Protein AF-E2BHR8-F1 (afdb_monomer_lite)

Radius of gyration: 19.21 Å; chains: 1; bounding box: 52×48×45 Å

Secondary structure (DSSP, 8-state):
---------PPPS-----------------HHHHHHHHHH-PEEEEE--TT-SS-SEEEEEPPPS-THHHHHHHHH-TTSPPPPEEEEEEEEEE-TTS-EEEEEEEEEEE---------PPP-

Sequence (123 aa):
HQTDASKAESPGDGGGVRFASGKSCLFVKQPRDLVRDLRSTSMRAGVFRAGDTYPTAETELSLPGCLCDQLAVIANEPANLPRPFTVKGGFHLLDPGDDPSGTLHMELTITCLGSFSPTHYEL

Foldseek 3Di:
DDDDPPPPDDDDDDPDDDPPDDDDDDDDDDLVVVQVCLQVDWDKDADDDVPDPDGQWIFTHRQDDGCVVQVVCCVPPVVDWGDKDKDWDWTFIAGPVRHTDGTDTDMDTDGDPHDDDDDDDDD

pLDDT: mean 77.81, std 15.94, range [33.75, 97.0]

Organism: Harpegnathos saltator (NCBI:txid610380)

Structure (mmCIF, N/CA/C/O backbone):
data_AF-E2BHR8-F1
#
_entry.id   AF-E2BHR8-F1
#
loop_
_atom_site.group_PDB
_atom_site.id
_atom_site.type_symbol
_atom_site.label_atom_id
_atom_site.label_alt_id
_atom_site.label_comp_id
_atom_site.label_asym_id
_atom_site.label_entity_id
_atom_site.label_seq_id
_atom_site.pdbx_PDB_ins_code
_atom_site.Cartn_x
_atom_site.Cartn_y
_atom_site.Cartn_z
_atom_site.occupancy
_atom_site.B_iso_or_equiv
_atom_site.auth_seq_id
_atom_site.auth_comp_id
_atom_site.auth_asym_id
_atom_site.auth_atom_id
_atom_site.pdbx_PDB_model_num
ATOM 1 N N . HIS A 1 1 ? -29.291 21.563 -0.439 1.00 42.94 1 HIS A N 1
ATOM 2 C CA . HIS A 1 1 ? -29.048 20.510 -1.443 1.00 42.94 1 HIS A CA 1
ATOM 3 C C . HIS A 1 1 ? -28.193 21.072 -2.565 1.00 42.94 1 HIS A C 1
ATOM 5 O O . HIS A 1 1 ? -28.727 21.747 -3.432 1.00 42.94 1 HIS A O 1
ATOM 11 N N . GLN A 1 2 ? -26.887 20.825 -2.529 1.00 34.25 2 GLN A N 1
ATOM 12 C CA . GLN A 1 2 ? -26.052 20.758 -3.727 1.00 34.25 2 GLN A CA 1
ATOM 13 C C . GLN A 1 2 ? -24.764 20.031 -3.345 1.00 34.25 2 GLN A C 1
ATOM 15 O O . GLN A 1 2 ? -24.011 20.469 -2.482 1.00 34.25 2 GLN A O 1
ATOM 20 N N . THR A 1 3 ? -24.636 18.837 -3.906 1.00 40.88 3 THR A N 1
ATOM 21 C CA . THR A 1 3 ? -23.512 17.917 -3.792 1.00 40.88 3 THR A CA 1
ATOM 22 C C . THR A 1 3 ? -22.529 18.325 -4.879 1.00 40.88 3 THR A C 1
ATOM 24 O O . THR A 1 3 ? -22.841 18.162 -6.056 1.00 40.88 3 THR A O 1
ATOM 27 N N . ASP A 1 4 ? -21.385 18.895 -4.507 1.00 33.75 4 ASP A N 1
ATOM 28 C CA . ASP A 1 4 ? -20.319 19.177 -5.467 1.00 33.75 4 ASP A CA 1
ATOM 29 C C . ASP A 1 4 ? -19.430 17.934 -5.567 1.00 33.75 4 ASP A C 1
ATOM 31 O O . ASP A 1 4 ? -18.771 17.520 -4.607 1.00 33.75 4 ASP A O 1
ATOM 35 N N . ALA A 1 5 ? -19.539 17.262 -6.709 1.00 44.12 5 ALA A N 1
ATOM 36 C CA . ALA A 1 5 ? -18.778 16.076 -7.036 1.00 44.12 5 ALA A CA 1
ATOM 37 C C . ALA A 1 5 ? -17.301 16.460 -7.126 1.00 44.12 5 ALA A C 1
ATOM 39 O O . ALA A 1 5 ? -16.898 17.238 -7.987 1.00 44.12 5 ALA A O 1
ATOM 40 N N . SER A 1 6 ? -16.492 15.891 -6.236 1.00 42.00 6 SER A N 1
ATOM 41 C CA . SER A 1 6 ? -15.044 16.057 -6.226 1.00 42.00 6 SER A CA 1
ATOM 42 C C . SER A 1 6 ? -14.476 15.643 -7.584 1.00 42.00 6 SER A C 1
ATOM 44 O O . SER A 1 6 ? -14.369 14.460 -7.909 1.00 42.00 6 SER A O 1
ATOM 46 N N . LYS A 1 7 ? -14.148 16.646 -8.397 1.00 35.16 7 LYS A N 1
ATOM 47 C CA . LYS A 1 7 ? -13.451 16.523 -9.671 1.00 35.16 7 LYS A CA 1
ATOM 48 C C . LYS A 1 7 ? -12.120 15.816 -9.418 1.00 35.16 7 LYS A C 1
ATOM 50 O O . LYS A 1 7 ? -11.218 16.383 -8.811 1.00 35.16 7 LYS A O 1
ATOM 55 N N . ALA A 1 8 ? -12.015 14.565 -9.857 1.00 45.91 8 ALA A N 1
ATOM 56 C CA . ALA A 1 8 ? -10.749 13.853 -9.889 1.00 45.91 8 ALA A CA 1
ATOM 57 C C . ALA A 1 8 ? -9.857 14.528 -10.938 1.00 45.91 8 ALA A C 1
ATOM 59 O O . ALA A 1 8 ? -10.005 14.297 -12.138 1.00 45.91 8 ALA A O 1
ATOM 60 N N . GLU A 1 9 ? -8.970 15.411 -10.491 1.00 42.22 9 GLU A N 1
ATOM 61 C CA . GLU A 1 9 ? -7.916 15.960 -11.333 1.00 42.22 9 GLU A CA 1
ATOM 62 C C . GLU A 1 9 ? -6.975 14.819 -11.736 1.00 42.22 9 GLU A C 1
ATOM 64 O O . GLU A 1 9 ? -6.291 14.209 -10.914 1.00 42.22 9 GLU A O 1
ATOM 69 N N . SER A 1 10 ? -6.994 14.479 -13.022 1.00 48.34 10 SER A N 1
ATOM 70 C CA . SER A 1 10 ? -6.020 13.592 -13.647 1.00 48.34 10 SER A CA 1
ATOM 71 C C . SER A 1 10 ? -4.657 14.292 -13.664 1.00 48.34 10 SER A C 1
ATOM 73 O O . SER A 1 10 ? -4.569 15.372 -14.257 1.00 48.34 10 SER A O 1
ATOM 75 N N . PRO A 1 11 ? -3.596 13.717 -13.063 1.00 48.94 11 PRO A N 1
ATOM 76 C CA . PRO A 1 11 ? -2.261 14.263 -13.226 1.00 48.94 11 PRO A CA 1
ATOM 77 C C . PRO A 1 11 ? -1.858 14.118 -14.694 1.00 48.94 11 PRO A C 1
ATOM 79 O O . PRO A 1 11 ? -2.125 13.089 -15.318 1.00 48.94 11 PRO A O 1
ATOM 82 N N . GLY A 1 12 ? -1.295 15.198 -15.226 1.00 45.38 12 GLY A N 1
ATOM 83 C CA . GLY A 1 12 ? -0.993 15.386 -16.634 1.00 45.38 12 GLY A CA 1
ATOM 84 C C . GLY A 1 12 ? -0.012 14.381 -17.233 1.00 45.38 12 GLY A C 1
ATOM 85 O O . GLY A 1 12 ? 0.642 13.601 -16.546 1.00 45.38 12 GLY A O 1
ATOM 86 N N . ASP A 1 13 ? 0.041 14.472 -18.555 1.00 51.28 13 ASP A N 1
ATOM 87 C CA . ASP A 1 13 ? 0.887 13.783 -19.523 1.00 51.28 13 ASP A CA 1
ATOM 88 C C . ASP A 1 13 ? 2.374 13.719 -19.113 1.00 51.28 13 ASP A C 1
ATOM 90 O O . ASP A 1 13 ? 3.199 14.551 -19.481 1.00 51.28 13 ASP A O 1
ATOM 94 N N . GLY A 1 14 ? 2.713 12.729 -18.294 1.00 53.25 14 GLY A N 1
ATOM 95 C CA . GLY A 1 14 ? 4.069 12.277 -18.020 1.00 53.25 14 GLY A CA 1
ATOM 96 C C . GLY A 1 14 ? 4.028 10.759 -18.061 1.00 53.25 14 GLY A C 1
ATOM 97 O O . GLY A 1 14 ? 3.177 10.176 -17.394 1.00 53.25 14 GLY A O 1
ATOM 98 N N . GLY A 1 15 ? 4.879 10.131 -18.879 1.00 64.69 15 GLY A N 1
ATOM 99 C CA . GLY A 1 15 ? 4.824 8.720 -19.306 1.00 64.69 15 GLY A CA 1
ATOM 100 C C . GLY A 1 15 ? 4.975 7.636 -18.225 1.00 64.69 15 GLY A C 1
ATOM 101 O O . GLY A 1 15 ? 5.635 6.626 -18.454 1.00 64.69 15 GLY A O 1
ATOM 102 N N . GLY A 1 16 ? 4.395 7.827 -17.044 1.00 70.31 16 GLY A N 1
ATOM 103 C CA . GLY A 1 16 ? 4.292 6.838 -15.985 1.00 70.31 16 GLY A CA 1
ATOM 104 C C . GLY A 1 16 ? 3.160 5.843 -16.235 1.00 70.31 16 GLY A C 1
ATOM 105 O O . GLY A 1 16 ? 2.108 6.164 -16.788 1.00 70.31 16 GLY A O 1
ATOM 106 N N . VAL A 1 17 ? 3.367 4.610 -15.782 1.00 78.50 17 VAL A N 1
ATOM 107 C CA . VAL A 1 17 ? 2.345 3.562 -15.818 1.00 78.50 17 VAL A CA 1
ATOM 108 C C . VAL A 1 17 ? 1.409 3.740 -14.628 1.00 78.50 17 VAL A C 1
ATOM 110 O O . VAL A 1 17 ? 1.835 3.702 -13.473 1.00 78.50 17 VAL A O 1
ATOM 113 N N . ARG A 1 18 ? 0.110 3.901 -14.893 1.00 79.62 18 ARG A N 1
ATOM 114 C CA . ARG A 1 18 ? -0.902 3.897 -13.835 1.00 79.62 18 ARG A CA 1
ATOM 115 C C . ARG A 1 18 ? -1.291 2.462 -13.500 1.00 79.62 18 ARG A C 1
ATOM 117 O O . ARG A 1 18 ? -2.035 1.821 -14.239 1.00 79.62 18 ARG A O 1
ATOM 124 N N . PHE A 1 19 ? -0.855 1.989 -12.341 1.00 74.56 19 PHE A N 1
ATOM 125 C CA . PHE A 1 19 ? -1.358 0.747 -11.766 1.00 74.56 19 PHE A CA 1
ATOM 126 C C . PHE A 1 19 ? -2.789 0.984 -11.264 1.00 74.56 19 PHE A C 1
ATOM 128 O O . PHE A 1 19 ? -3.006 1.530 -10.187 1.00 74.56 19 PHE A O 1
ATOM 135 N N . ALA A 1 20 ? -3.795 0.618 -12.060 1.00 67.31 20 ALA A N 1
ATOM 136 C CA . ALA A 1 20 ? -5.212 0.765 -11.705 1.00 67.31 20 ALA A CA 1
ATOM 137 C C . ALA A 1 20 ? -5.708 -0.318 -10.719 1.00 67.31 20 ALA A C 1
ATOM 139 O O . ALA A 1 20 ? -6.888 -0.662 -10.709 1.00 67.31 20 ALA A O 1
ATOM 140 N N . SER A 1 21 ? -4.814 -0.879 -9.901 1.00 74.06 21 SER A N 1
ATOM 141 C CA . SER A 1 21 ? -5.102 -1.977 -8.979 1.00 74.06 21 SER A CA 1
ATOM 142 C C . SER A 1 21 ? -4.728 -1.598 -7.549 1.00 74.06 21 SER A C 1
ATOM 144 O O . SER A 1 21 ? -3.552 -1.418 -7.240 1.00 74.06 21 SER A O 1
ATOM 146 N N . GLY A 1 22 ? -5.728 -1.527 -6.674 1.00 81.94 22 GLY A N 1
ATOM 147 C CA . GLY A 1 22 ? -5.539 -1.522 -5.225 1.00 81.94 22 GLY A CA 1
ATOM 148 C C . GLY A 1 22 ? -5.825 -2.903 -4.639 1.00 81.94 22 GLY A C 1
ATOM 149 O O . GLY A 1 22 ? -6.520 -3.716 -5.249 1.00 81.94 22 GLY A O 1
ATOM 150 N N . LYS A 1 23 ? -5.309 -3.168 -3.439 1.00 87.94 23 LYS A N 1
ATOM 151 C CA . LYS A 1 23 ? -5.711 -4.316 -2.621 1.00 87.94 23 LYS A CA 1
ATOM 152 C C . LYS A 1 23 ? -6.178 -3.801 -1.270 1.00 87.94 23 LYS A C 1
ATOM 154 O O . LYS A 1 23 ? -5.501 -2.983 -0.658 1.00 87.94 23 LYS A O 1
ATOM 159 N N . SER A 1 24 ? -7.314 -4.301 -0.811 1.00 89.19 24 SER A N 1
ATOM 160 C CA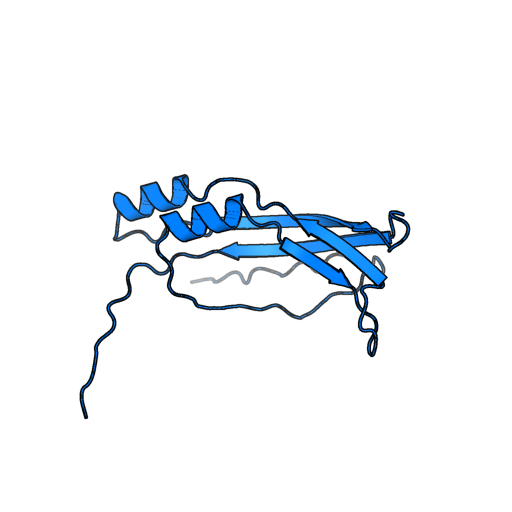 . SER A 1 24 ? -7.773 -4.129 0.561 1.00 89.19 24 SER A CA 1
ATOM 161 C C . SER A 1 24 ? -7.845 -5.495 1.227 1.00 89.19 24 SER A C 1
ATOM 163 O O . SER A 1 24 ? -8.158 -6.503 0.591 1.00 89.19 24 SER A O 1
ATOM 165 N N . CYS A 1 25 ? -7.520 -5.542 2.511 1.00 89.81 25 CYS A N 1
ATOM 166 C CA . CYS A 1 25 ? -7.683 -6.734 3.324 1.00 89.81 25 CYS A CA 1
ATOM 167 C C . CYS A 1 25 ? -8.296 -6.348 4.665 1.00 89.81 25 CYS A C 1
ATOM 169 O O . CYS A 1 25 ? -7.993 -5.297 5.228 1.00 89.81 25 CYS A O 1
ATOM 171 N N . LEU A 1 26 ? -9.174 -7.215 5.161 1.00 89.88 26 LEU A N 1
ATOM 172 C CA . LEU A 1 26 ? -9.702 -7.127 6.510 1.00 89.88 26 LEU A CA 1
ATOM 173 C C . LEU A 1 26 ? -9.031 -8.214 7.338 1.00 89.88 26 LEU A C 1
ATOM 175 O O . LEU A 1 26 ? -8.998 -9.377 6.938 1.00 89.88 26 LEU A O 1
ATOM 179 N N . PHE A 1 27 ? -8.498 -7.833 8.487 1.00 89.50 27 PHE A N 1
ATOM 180 C CA . PHE A 1 27 ? -7.888 -8.767 9.414 1.00 89.50 27 PHE A CA 1
ATOM 181 C C . PHE A 1 27 ? -8.209 -8.362 10.845 1.00 89.50 27 PHE A C 1
ATOM 183 O O . PHE A 1 27 ? -8.438 -7.194 11.158 1.00 89.50 27 PHE A O 1
ATOM 190 N N . VAL A 1 28 ? -8.198 -9.357 11.721 1.00 89.44 28 VAL A N 1
ATOM 191 C CA . VAL A 1 28 ? -8.351 -9.170 13.156 1.00 89.44 28 VAL A CA 1
ATOM 192 C C . VAL A 1 28 ? -6.969 -9.148 13.787 1.00 89.44 28 VAL A C 1
ATOM 194 O O . VAL A 1 28 ? -6.199 -10.095 13.633 1.00 89.44 28 VAL A O 1
ATOM 197 N N . LYS A 1 29 ? -6.653 -8.087 14.532 1.00 86.69 29 LYS A N 1
ATOM 198 C CA . LYS A 1 29 ? -5.407 -7.999 15.299 1.00 86.69 29 LYS A CA 1
ATOM 199 C C . LYS A 1 29 ? -5.566 -7.073 16.490 1.00 86.69 29 LYS A C 1
ATOM 201 O O . LYS A 1 29 ? -6.244 -6.051 16.391 1.00 86.69 29 LYS A O 1
ATOM 206 N N . GLN A 1 30 ? -4.911 -7.398 17.605 1.00 83.88 30 GLN A N 1
ATOM 207 C CA . GLN A 1 30 ? -4.835 -6.453 18.713 1.00 83.88 30 GLN A CA 1
ATOM 208 C C . GLN A 1 30 ? -4.054 -5.212 18.263 1.00 83.88 30 GLN A C 1
ATOM 210 O O . GLN A 1 30 ? -2.988 -5.360 17.656 1.00 83.88 30 GLN A O 1
ATOM 215 N N . PRO A 1 31 ? -4.517 -3.990 18.575 1.00 79.25 31 PRO A N 1
ATOM 216 C CA . PRO A 1 31 ? -3.880 -2.792 18.041 1.00 79.25 31 PRO A CA 1
ATOM 217 C C . PRO A 1 31 ? -2.406 -2.639 18.453 1.00 79.25 31 PRO A C 1
ATOM 219 O O . PRO A 1 31 ? -1.575 -2.232 17.645 1.00 79.25 31 PRO A O 1
ATOM 222 N N . ARG A 1 32 ? -2.048 -3.056 19.677 1.00 79.81 32 ARG A N 1
ATOM 223 C CA . ARG A 1 32 ? -0.654 -3.112 20.154 1.00 79.81 32 ARG A CA 1
ATOM 224 C C . ARG A 1 32 ? 0.222 -4.010 19.276 1.00 79.81 32 ARG A C 1
ATOM 226 O O . ARG A 1 32 ? 1.335 -3.627 18.926 1.00 79.81 32 ARG A O 1
ATOM 233 N N . ASP A 1 33 ? -0.278 -5.190 18.926 1.00 86.06 33 ASP A N 1
ATOM 234 C CA . ASP A 1 33 ? 0.471 -6.161 18.130 1.00 86.06 33 ASP A CA 1
ATOM 235 C C . ASP A 1 33 ? 0.570 -5.696 16.671 1.00 86.06 33 ASP A C 1
ATOM 237 O O . ASP A 1 33 ? 1.594 -5.898 16.027 1.00 86.06 33 ASP A O 1
ATOM 241 N N . LEU A 1 34 ? -0.458 -5.009 16.153 1.00 84.69 34 LEU A N 1
ATOM 242 C CA . LEU A 1 34 ? -0.388 -4.342 14.852 1.00 84.69 34 LEU A CA 1
ATOM 243 C C . LEU A 1 34 ? 0.722 -3.286 14.833 1.00 84.69 34 LEU A C 1
ATOM 245 O O . LEU A 1 34 ? 1.571 -3.327 13.951 1.00 84.69 34 LEU A O 1
ATOM 249 N N . VAL A 1 35 ? 0.759 -2.381 15.816 1.00 81.19 35 VAL A N 1
ATOM 250 C CA . VAL A 1 35 ? 1.802 -1.343 15.903 1.00 81.19 35 VAL A CA 1
ATOM 251 C C . VAL A 1 35 ? 3.192 -1.947 16.010 1.00 81.19 35 VAL A C 1
ATOM 253 O O . VAL A 1 35 ? 4.112 -1.470 15.349 1.00 81.19 35 VAL A O 1
ATOM 256 N N . ARG A 1 36 ? 3.362 -2.982 16.839 1.00 84.50 36 ARG A N 1
ATOM 257 C CA . ARG A 1 36 ? 4.646 -3.674 16.971 1.00 84.50 36 ARG A CA 1
ATOM 258 C C . ARG A 1 36 ? 5.113 -4.201 15.618 1.00 84.50 36 ARG A C 1
ATOM 260 O O . ARG A 1 36 ? 6.238 -3.918 15.223 1.00 84.50 36 ARG A O 1
ATOM 267 N N . ASP A 1 37 ? 4.238 -4.904 14.911 1.00 85.50 37 ASP A N 1
ATOM 268 C CA . ASP A 1 37 ? 4.611 -5.580 13.675 1.00 85.50 37 ASP A CA 1
ATOM 269 C C . ASP A 1 37 ? 4.837 -4.584 12.522 1.00 85.50 37 ASP A C 1
ATOM 271 O O . ASP A 1 37 ? 5.743 -4.790 11.719 1.00 85.50 37 ASP A O 1
ATOM 275 N N . LEU A 1 38 ? 4.100 -3.464 12.480 1.00 81.75 38 LEU A N 1
ATOM 276 C CA . LEU A 1 38 ? 4.356 -2.363 11.534 1.00 81.75 38 LEU A CA 1
ATOM 277 C C . LEU A 1 38 ? 5.702 -1.668 11.784 1.00 81.75 38 LEU A C 1
ATOM 279 O O . LEU A 1 38 ? 6.298 -1.145 10.850 1.00 81.75 38 LEU A O 1
ATOM 283 N N . ARG A 1 39 ? 6.182 -1.646 13.035 1.00 80.19 39 ARG A N 1
ATOM 284 C CA . ARG A 1 39 ? 7.476 -1.047 13.402 1.00 80.19 39 ARG A CA 1
ATOM 285 C C . ARG A 1 39 ? 8.659 -1.977 13.162 1.00 80.19 39 ARG A C 1
ATOM 287 O O . ARG A 1 39 ? 9.764 -1.490 12.959 1.00 80.19 39 ARG A O 1
ATOM 294 N N . SER A 1 40 ? 8.454 -3.288 13.266 1.00 82.75 40 SER A N 1
ATOM 295 C CA . SER A 1 40 ? 9.524 -4.279 13.110 1.00 82.75 40 SER A CA 1
ATOM 296 C C . SER A 1 40 ? 9.675 -4.794 11.685 1.00 82.75 40 SER A C 1
ATOM 298 O O . SER A 1 40 ? 10.661 -5.464 11.396 1.00 82.75 40 SER A O 1
ATOM 300 N N . THR A 1 41 ? 8.690 -4.543 10.822 1.00 82.56 41 THR A N 1
ATOM 301 C CA . THR A 1 41 ? 8.627 -5.133 9.485 1.00 82.56 41 THR A CA 1
ATOM 302 C C . THR A 1 41 ? 8.622 -4.034 8.440 1.00 82.56 41 THR A C 1
ATOM 304 O O . THR A 1 41 ? 7.746 -3.170 8.443 1.00 82.56 41 THR A O 1
ATOM 307 N N . SER A 1 42 ? 9.579 -4.090 7.525 1.00 86.00 42 SER A N 1
ATOM 308 C CA . SER A 1 42 ? 9.560 -3.290 6.311 1.00 86.00 42 SER A CA 1
ATOM 309 C C . SER A 1 42 ? 8.628 -3.917 5.275 1.00 86.00 42 SER A C 1
ATOM 311 O O . SER A 1 42 ? 8.469 -5.137 5.176 1.00 86.00 42 SER A O 1
ATOM 313 N N . MET A 1 43 ? 7.973 -3.071 4.491 1.00 86.88 43 MET A N 1
ATOM 314 C CA . MET A 1 43 ? 7.184 -3.495 3.344 1.00 86.88 43 MET A CA 1
ATOM 315 C C . MET A 1 43 ? 8.057 -3.416 2.094 1.00 86.88 43 MET A C 1
ATOM 317 O O . MET A 1 43 ? 8.645 -2.378 1.821 1.00 86.88 43 MET A O 1
ATOM 321 N N . ARG A 1 44 ? 8.120 -4.492 1.308 1.00 91.31 44 ARG A N 1
ATOM 322 C CA . ARG A 1 44 ? 8.796 -4.489 0.003 1.00 91.31 44 ARG A CA 1
ATOM 323 C C . ARG A 1 44 ? 7.777 -4.430 -1.121 1.00 91.31 44 ARG A C 1
ATOM 325 O O . ARG A 1 44 ? 6.786 -5.162 -1.102 1.00 91.31 44 ARG A O 1
ATOM 332 N N . ALA A 1 45 ? 8.035 -3.579 -2.104 1.00 90.88 45 ALA A N 1
ATOM 333 C CA . ALA A 1 45 ? 7.261 -3.503 -3.333 1.00 90.88 45 ALA A CA 1
ATOM 334 C C . ALA A 1 45 ? 8.192 -3.717 -4.527 1.00 90.88 45 ALA A C 1
ATOM 336 O O . ALA A 1 45 ? 9.193 -3.020 -4.663 1.00 90.88 45 ALA A O 1
ATOM 337 N N . GLY A 1 46 ? 7.854 -4.687 -5.377 1.00 92.88 46 GLY A N 1
ATOM 338 C CA . GLY A 1 46 ? 8.617 -5.032 -6.574 1.00 92.88 46 GLY A CA 1
ATOM 339 C C . GLY A 1 46 ? 7.799 -4.817 -7.842 1.00 92.88 46 GLY A C 1
ATOM 340 O O . GLY A 1 46 ? 6.598 -5.098 -7.874 1.00 92.88 46 GLY A O 1
ATOM 341 N N . VAL A 1 47 ? 8.456 -4.336 -8.891 1.00 92.00 47 VAL A N 1
ATOM 342 C CA . VAL A 1 47 ? 7.913 -4.235 -10.246 1.00 92.00 47 VAL A CA 1
ATOM 343 C C . VAL A 1 47 ? 8.386 -5.446 -11.034 1.00 92.00 47 VAL A C 1
ATOM 345 O O . VAL A 1 47 ? 9.583 -5.657 -11.193 1.00 92.00 47 VAL A O 1
ATOM 348 N N . PHE A 1 48 ? 7.444 -6.232 -11.541 1.00 92.50 48 PHE A N 1
ATOM 349 C CA . PHE A 1 48 ? 7.719 -7.455 -12.291 1.00 92.50 48 PHE A CA 1
ATOM 350 C C . PHE A 1 48 ? 7.271 -7.281 -13.734 1.00 92.50 48 PHE A C 1
ATOM 352 O O . PHE A 1 48 ? 6.234 -6.662 -13.997 1.00 92.50 48 PHE A O 1
ATOM 359 N N . ARG A 1 49 ? 8.007 -7.877 -14.672 1.00 90.62 49 ARG A N 1
ATOM 360 C CA . ARG A 1 49 ? 7.470 -8.112 -16.013 1.00 90.62 49 ARG A CA 1
ATOM 361 C C . ARG A 1 49 ? 6.625 -9.378 -15.986 1.00 90.62 49 ARG A C 1
ATOM 363 O O . ARG A 1 49 ? 6.825 -10.271 -15.164 1.00 90.62 49 ARG A O 1
ATOM 370 N N . ALA A 1 50 ? 5.641 -9.443 -16.875 1.00 90.06 50 ALA A N 1
ATOM 371 C CA . ALA A 1 50 ? 4.786 -10.615 -16.973 1.00 90.06 50 ALA A CA 1
ATOM 372 C C . ALA A 1 50 ? 5.630 -11.859 -17.298 1.00 90.06 50 ALA A C 1
ATOM 374 O O . ALA A 1 50 ? 6.308 -11.891 -18.321 1.00 90.06 50 ALA A O 1
ATOM 375 N N . GLY A 1 51 ? 5.564 -12.871 -16.429 1.00 93.31 51 GLY A N 1
ATOM 376 C CA . GLY A 1 51 ? 6.335 -14.112 -16.552 1.00 93.31 51 GLY A CA 1
ATOM 377 C C . GLY A 1 51 ? 7.623 -14.157 -15.725 1.00 93.31 51 GLY A C 1
ATOM 378 O O . GLY A 1 51 ? 8.169 -15.244 -15.554 1.00 93.31 51 GLY A O 1
ATOM 379 N N . ASP A 1 52 ? 8.068 -13.033 -15.158 1.00 93.25 52 ASP A N 1
ATOM 380 C CA . ASP A 1 52 ? 9.269 -12.997 -14.323 1.00 93.25 52 ASP A CA 1
ATOM 381 C C . ASP A 1 52 ? 8.973 -13.449 -12.885 1.00 93.25 52 ASP A C 1
ATOM 383 O O . ASP A 1 52 ? 7.921 -13.155 -12.313 1.00 93.25 52 ASP A O 1
ATOM 387 N N . THR A 1 53 ? 9.944 -14.125 -12.267 1.00 93.19 53 THR A N 1
ATOM 388 C CA . THR A 1 53 ? 9.922 -14.486 -10.837 1.00 93.19 53 THR A CA 1
ATOM 389 C C . THR A 1 53 ? 10.715 -13.515 -9.965 1.00 93.19 53 THR A C 1
ATOM 391 O O . THR A 1 53 ? 10.623 -13.580 -8.741 1.00 93.19 53 THR A O 1
ATOM 394 N N . TYR A 1 54 ? 11.495 -12.626 -10.584 1.00 92.31 54 TYR A N 1
ATOM 395 C CA . TYR A 1 54 ? 12.340 -11.641 -9.916 1.00 92.31 54 TYR A CA 1
ATOM 396 C C . TYR A 1 54 ? 11.924 -10.225 -10.322 1.00 92.31 54 TYR A C 1
ATOM 398 O O . TYR A 1 54 ? 11.557 -10.009 -11.481 1.00 92.31 54 TYR A O 1
ATOM 406 N N . PRO A 1 55 ? 11.952 -9.258 -9.391 1.00 94.56 55 PRO A N 1
ATOM 407 C CA . PRO A 1 55 ? 11.583 -7.891 -9.707 1.00 94.56 55 PRO A CA 1
ATOM 408 C C . PRO A 1 55 ? 12.636 -7.255 -10.620 1.00 94.56 55 PRO A C 1
ATOM 410 O O . PRO A 1 55 ? 13.837 -7.422 -10.428 1.00 94.56 55 PRO A O 1
ATOM 413 N N . THR A 1 56 ? 12.175 -6.497 -11.611 1.00 94.50 56 THR A N 1
ATOM 414 C CA . THR A 1 56 ? 13.027 -5.626 -12.433 1.00 94.50 56 THR A CA 1
ATOM 415 C C . THR A 1 56 ? 13.519 -4.424 -11.634 1.00 94.50 56 THR A C 1
ATOM 417 O O . THR A 1 56 ? 14.610 -3.934 -11.888 1.00 94.50 56 THR A O 1
ATOM 420 N N . ALA A 1 57 ? 12.710 -3.949 -10.687 1.00 95.44 57 ALA A N 1
ATOM 421 C CA . ALA A 1 57 ? 13.107 -2.941 -9.718 1.00 95.44 57 ALA A CA 1
ATOM 422 C C . ALA A 1 57 ? 12.265 -3.080 -8.448 1.00 95.44 57 ALA A C 1
ATOM 424 O O . ALA A 1 57 ? 11.112 -3.522 -8.512 1.00 95.44 57 ALA A O 1
ATOM 425 N N . GLU A 1 58 ? 12.807 -2.696 -7.301 1.00 96.12 58 GLU A N 1
ATOM 426 C CA . GLU A 1 58 ? 12.123 -2.794 -6.017 1.00 96.12 58 GLU A CA 1
ATOM 427 C C . GLU A 1 58 ? 12.405 -1.616 -5.090 1.00 96.12 58 GLU A C 1
ATOM 429 O O . GLU A 1 58 ? 13.300 -0.804 -5.310 1.00 96.12 58 GLU A O 1
ATOM 434 N N . THR A 1 59 ? 11.580 -1.497 -4.058 1.00 94.06 59 THR A N 1
ATOM 435 C CA . THR A 1 59 ? 11.749 -0.524 -2.986 1.00 94.06 59 THR A CA 1
ATOM 436 C C . THR A 1 59 ? 11.378 -1.158 -1.653 1.00 94.06 59 THR A C 1
ATOM 438 O O . THR A 1 59 ? 10.486 -2.013 -1.578 1.00 94.06 59 THR A O 1
ATOM 441 N N . GLU A 1 60 ? 12.067 -0.732 -0.601 1.00 91.94 60 GLU A N 1
ATOM 442 C CA . GLU A 1 60 ? 11.806 -1.128 0.775 1.00 91.94 60 GLU A CA 1
ATOM 443 C C . GLU A 1 60 ? 11.293 0.075 1.569 1.00 91.94 60 GLU A C 1
ATOM 445 O O . GLU A 1 60 ? 11.838 1.177 1.529 1.00 91.94 60 GLU A O 1
ATOM 450 N N . LEU A 1 61 ? 10.191 -0.144 2.274 1.00 86.44 61 LEU A N 1
ATOM 451 C CA . LEU A 1 61 ? 9.344 0.890 2.837 1.00 86.44 61 LEU A CA 1
ATOM 452 C C . LEU A 1 61 ? 9.199 0.622 4.328 1.00 86.44 61 LEU A C 1
ATOM 454 O O . LEU A 1 61 ? 8.481 -0.287 4.751 1.00 86.44 61 LEU A O 1
ATOM 458 N N . SER A 1 62 ? 9.852 1.442 5.138 1.00 81.88 62 SER A N 1
ATOM 459 C CA . SER A 1 62 ? 9.604 1.467 6.576 1.00 81.88 62 SER A CA 1
ATOM 460 C C . SER A 1 62 ? 8.432 2.397 6.845 1.00 81.88 62 SER A C 1
ATOM 462 O O . SER A 1 62 ? 8.492 3.584 6.519 1.00 81.88 62 SER A O 1
ATOM 464 N N . LEU A 1 63 ? 7.348 1.869 7.412 1.00 74.81 63 LEU A N 1
ATOM 465 C CA . LEU A 1 63 ? 6.163 2.678 7.677 1.00 74.81 63 LEU A CA 1
ATOM 466 C C . LEU A 1 63 ? 6.466 3.698 8.787 1.00 74.81 63 LEU A C 1
ATOM 468 O O . LEU A 1 63 ? 6.857 3.304 9.889 1.00 74.81 63 LEU A O 1
ATOM 472 N N . PRO A 1 64 ? 6.323 5.008 8.514 1.00 65.81 64 PRO A N 1
ATOM 473 C CA . PRO A 1 64 ? 6.674 6.033 9.479 1.00 65.81 64 PRO A CA 1
ATOM 474 C C . PRO A 1 64 ? 5.635 6.103 10.600 1.00 65.81 64 PRO A C 1
ATOM 476 O O . PRO A 1 64 ? 4.446 6.275 10.354 1.00 65.81 64 PRO A O 1
ATOM 479 N N . GLY A 1 65 ? 6.103 6.050 11.844 1.00 62.56 65 GLY A N 1
ATOM 480 C CA . GLY A 1 65 ? 5.288 6.342 13.021 1.00 62.56 65 GLY A CA 1
ATOM 481 C C . GLY A 1 65 ? 4.715 5.115 13.725 1.00 62.56 65 GLY A C 1
ATOM 482 O O . GLY A 1 65 ? 4.578 4.023 13.180 1.00 62.56 65 GLY A O 1
ATOM 483 N N . CYS A 1 66 ? 4.393 5.299 15.002 1.00 63.50 66 CYS A N 1
ATOM 484 C CA . CYS A 1 66 ? 3.567 4.358 15.734 1.00 63.50 66 CYS A CA 1
ATOM 485 C C . CYS A 1 66 ? 2.112 4.812 15.588 1.00 63.50 66 CYS A C 1
ATOM 487 O O . CYS A 1 66 ? 1.844 6.000 15.736 1.00 63.50 66 CYS A O 1
ATOM 489 N N . LEU A 1 67 ? 1.155 3.905 15.358 1.00 67.75 67 LEU A N 1
ATOM 490 C CA . LEU A 1 67 ? -0.291 4.225 15.345 1.00 67.75 67 LEU A CA 1
ATOM 491 C C . LEU A 1 67 ? -0.806 4.736 16.720 1.00 67.75 67 LEU A C 1
ATOM 493 O O . LEU A 1 67 ? -1.998 4.684 16.999 1.00 67.75 67 LEU A O 1
ATOM 497 N N . CYS A 1 68 ? 0.086 5.166 17.619 1.00 65.88 68 CYS A N 1
ATOM 498 C CA . CYS A 1 68 ? -0.156 5.520 19.010 1.00 65.88 68 CYS A CA 1
ATOM 499 C C . CYS A 1 68 ? -1.280 6.546 19.166 1.00 65.88 68 CYS A C 1
ATOM 501 O O . CYS A 1 68 ? -2.160 6.346 20.000 1.00 65.88 68 CYS A O 1
ATOM 503 N N . ASP A 1 69 ? -1.292 7.587 18.331 1.00 66.06 69 ASP A N 1
ATOM 504 C CA . ASP A 1 69 ? -2.310 8.640 18.391 1.00 66.06 69 ASP A CA 1
ATOM 505 C C . ASP A 1 69 ? -3.704 8.082 18.087 1.00 66.06 69 ASP A C 1
ATOM 507 O O . ASP A 1 69 ? -4.687 8.435 18.733 1.00 66.06 69 ASP A O 1
ATOM 511 N N . GLN A 1 70 ? -3.795 7.133 17.154 1.00 66.56 70 GLN A N 1
ATOM 512 C CA . GLN A 1 70 ? -5.056 6.473 16.817 1.00 66.56 70 GLN A CA 1
ATOM 513 C C . GLN A 1 70 ? -5.499 5.520 17.924 1.00 66.56 70 GLN A C 1
ATOM 515 O O . GLN A 1 70 ? -6.691 5.438 18.210 1.00 66.56 70 GLN A O 1
ATOM 520 N N . LEU A 1 71 ? -4.556 4.836 18.580 1.00 67.38 71 LEU A N 1
ATOM 521 C CA . LEU A 1 71 ? -4.866 3.957 19.711 1.00 67.38 71 LEU A CA 1
ATOM 522 C C . LEU A 1 71 ? -5.384 4.736 20.921 1.00 67.38 71 LEU A C 1
ATOM 524 O O . LEU A 1 71 ? -6.325 4.284 21.571 1.00 67.38 71 LEU A O 1
ATOM 528 N N . ALA A 1 72 ? -4.803 5.903 21.203 1.00 66.06 72 ALA A N 1
ATOM 529 C CA . ALA A 1 72 ? -5.245 6.770 22.289 1.00 66.06 72 ALA A CA 1
ATOM 530 C C . ALA A 1 72 ? -6.682 7.274 22.070 1.00 66.06 72 ALA A C 1
ATOM 532 O O . ALA A 1 72 ? -7.474 7.300 23.011 1.00 66.06 72 ALA A O 1
ATOM 533 N N . VAL A 1 73 ? -7.046 7.617 20.830 1.00 63.53 73 VAL A N 1
ATOM 534 C CA . VAL A 1 73 ? -8.408 8.062 20.486 1.00 63.53 73 VAL A CA 1
ATOM 535 C C . VAL A 1 73 ? -9.427 6.931 20.655 1.00 63.53 73 VAL A C 1
ATOM 537 O O . VAL A 1 73 ? -10.459 7.153 21.282 1.00 63.53 73 VAL A O 1
ATOM 540 N N . ILE A 1 74 ? -9.120 5.711 20.193 1.00 64.31 74 ILE A N 1
ATOM 541 C CA . ILE A 1 74 ? -10.007 4.541 20.367 1.00 64.31 74 ILE A CA 1
ATOM 542 C C . ILE A 1 74 ? -10.272 4.259 21.851 1.00 64.31 74 ILE A C 1
ATOM 544 O O . ILE A 1 74 ? -11.392 3.919 22.227 1.00 64.31 74 ILE A O 1
ATOM 548 N N . ALA A 1 75 ? -9.236 4.363 22.689 1.00 63.84 75 ALA A N 1
ATOM 549 C CA . ALA A 1 75 ? -9.342 4.058 24.112 1.00 63.84 75 ALA A CA 1
ATOM 550 C C . ALA A 1 75 ? -10.205 5.075 24.875 1.00 63.84 75 ALA A C 1
ATOM 552 O O . ALA A 1 75 ? -10.897 4.694 25.816 1.00 63.84 75 ALA A O 1
ATOM 553 N N . ASN A 1 76 ? -10.164 6.348 24.471 1.00 64.06 76 ASN A N 1
ATOM 554 C CA . ASN A 1 76 ? -10.838 7.432 25.184 1.00 64.06 76 ASN A CA 1
ATOM 555 C C . ASN A 1 76 ? -12.254 7.717 24.660 1.00 64.06 76 ASN A C 1
ATOM 557 O O . ASN A 1 76 ? -13.122 8.072 25.453 1.00 64.06 76 ASN A O 1
ATOM 561 N N . GLU A 1 77 ? -12.514 7.548 23.358 1.00 67.06 77 GLU A N 1
ATOM 562 C CA . GLU A 1 77 ? -13.813 7.861 22.748 1.00 67.06 77 GLU A CA 1
ATOM 563 C C . GLU A 1 77 ? -14.293 6.753 21.793 1.00 67.06 77 GLU A C 1
ATOM 565 O O . GLU A 1 77 ? -14.204 6.894 20.574 1.00 67.06 77 GLU A O 1
ATOM 570 N N . PRO A 1 78 ? -14.875 5.655 22.310 1.00 61.34 78 PRO A N 1
ATOM 571 C CA . PRO A 1 78 ? -15.290 4.511 21.490 1.00 61.34 78 PRO A CA 1
ATOM 572 C C . PRO A 1 78 ? -16.407 4.830 20.480 1.00 61.34 78 PRO A C 1
ATOM 574 O O . PRO A 1 78 ? -16.624 4.059 19.548 1.00 61.34 78 PRO A O 1
ATOM 577 N N . ALA A 1 79 ? -17.114 5.954 20.648 1.00 65.75 79 ALA A N 1
ATOM 578 C CA . ALA A 1 79 ? -18.114 6.439 19.695 1.00 65.75 79 ALA A CA 1
ATOM 579 C C . ALA A 1 79 ? -17.496 7.126 18.460 1.00 65.75 79 ALA A C 1
ATOM 581 O O . ALA A 1 79 ? -18.179 7.285 17.449 1.00 65.75 79 ALA A O 1
ATOM 582 N N . ASN A 1 80 ? -16.217 7.512 18.525 1.00 65.31 80 ASN A N 1
ATOM 583 C CA . ASN A 1 80 ? -15.498 8.157 17.436 1.00 65.31 80 ASN A CA 1
ATOM 584 C C . ASN A 1 80 ? -14.521 7.169 16.793 1.00 65.31 80 ASN A C 1
ATOM 586 O O . ASN A 1 80 ? -13.553 6.720 17.405 1.00 65.31 80 ASN A O 1
ATOM 590 N N . LEU A 1 81 ? -14.757 6.847 15.519 1.00 64.62 81 LEU A N 1
ATOM 591 C CA . LEU A 1 81 ? -13.793 6.074 14.742 1.00 64.62 81 LEU A CA 1
ATOM 592 C C . LEU A 1 81 ? -12.495 6.890 14.606 1.00 64.62 81 LEU A C 1
ATOM 594 O O . LEU A 1 81 ? -12.547 8.064 14.221 1.00 64.62 81 LEU A O 1
ATOM 598 N N . PRO A 1 82 ? -11.323 6.302 14.898 1.00 71.50 82 PRO A N 1
ATOM 599 C CA . PRO A 1 82 ? -10.057 7.001 14.744 1.00 71.50 82 PRO A CA 1
ATOM 600 C C . PRO A 1 82 ? -9.839 7.349 13.272 1.00 71.50 82 PRO A C 1
ATOM 602 O O . PRO A 1 82 ? -10.215 6.600 12.364 1.00 71.50 82 PRO A O 1
ATOM 605 N N . ARG A 1 83 ? -9.174 8.479 13.022 1.00 74.81 83 ARG A N 1
ATOM 606 C CA . ARG A 1 83 ? -8.771 8.836 11.659 1.00 74.81 83 ARG A CA 1
ATOM 607 C C . ARG A 1 83 ? -7.875 7.735 11.076 1.00 74.81 83 ARG A C 1
ATOM 609 O O . ARG A 1 83 ? -6.972 7.279 11.781 1.00 74.81 83 ARG A O 1
ATOM 616 N N . PRO A 1 84 ? -8.073 7.330 9.809 1.00 81.00 84 PRO A N 1
ATOM 617 C CA . PRO A 1 84 ? -7.201 6.354 9.172 1.00 81.00 84 PRO A CA 1
ATOM 618 C C . PRO A 1 84 ? -5.736 6.792 9.199 1.00 81.00 84 PRO A C 1
ATOM 620 O O . PRO A 1 84 ? -5.414 7.959 8.962 1.00 81.00 84 PRO A O 1
ATOM 623 N N . PHE A 1 85 ? -4.842 5.843 9.446 1.00 81.88 85 PHE A N 1
ATOM 624 C CA . PHE A 1 85 ? -3.417 6.037 9.227 1.00 81.88 85 PHE A CA 1
ATOM 625 C C . PHE A 1 85 ? -3.144 5.967 7.735 1.00 81.88 85 PHE A C 1
ATOM 627 O O . PHE A 1 85 ? -3.430 4.942 7.123 1.00 81.88 85 PHE A O 1
ATOM 634 N N . THR A 1 86 ? -2.603 7.035 7.158 1.00 85.31 86 THR A N 1
ATOM 635 C CA . THR A 1 86 ? -2.324 7.092 5.722 1.00 85.31 86 THR A CA 1
ATOM 636 C C . THR A 1 86 ? -0.858 7.417 5.487 1.00 85.31 86 THR A C 1
ATOM 638 O O . THR A 1 86 ? -0.357 8.422 5.987 1.00 85.31 86 THR A O 1
ATOM 641 N N . VAL A 1 87 ? -0.188 6.580 4.700 1.00 85.38 87 VAL A N 1
ATOM 642 C CA . VAL A 1 87 ? 1.166 6.810 4.189 1.00 85.38 87 VAL A CA 1
ATOM 643 C C . VAL A 1 87 ? 1.058 6.953 2.684 1.00 85.38 87 VAL A C 1
ATOM 645 O O . VAL A 1 87 ? 0.651 6.019 1.998 1.00 85.38 87 VAL A O 1
ATOM 648 N N . LYS A 1 88 ? 1.415 8.125 2.168 1.00 88.88 88 LYS A N 1
ATOM 649 C CA . LYS A 1 88 ? 1.352 8.445 0.743 1.00 88.88 88 LYS A CA 1
ATOM 650 C C . LYS A 1 88 ? 2.664 9.070 0.312 1.00 88.88 88 LYS A C 1
ATOM 652 O O . LYS A 1 88 ? 3.168 9.958 0.995 1.00 88.88 88 LYS A O 1
ATOM 657 N N . GLY A 1 89 ? 3.199 8.635 -0.819 1.00 88.12 89 GLY A N 1
ATOM 658 C CA . GLY A 1 89 ? 4.464 9.169 -1.303 1.00 88.12 89 GLY A CA 1
ATOM 659 C C . GLY A 1 89 ? 4.918 8.568 -2.621 1.00 88.12 89 GLY A C 1
ATOM 660 O O . GLY A 1 89 ? 4.319 7.621 -3.132 1.00 88.12 89 GLY A O 1
ATOM 661 N N . GLY A 1 90 ? 5.972 9.173 -3.167 1.00 91.00 90 GLY A N 1
ATOM 662 C CA . GLY A 1 90 ? 6.807 8.573 -4.197 1.00 91.00 90 GLY A CA 1
ATOM 663 C C . GLY A 1 90 ? 7.987 7.868 -3.536 1.00 91.00 90 GLY A C 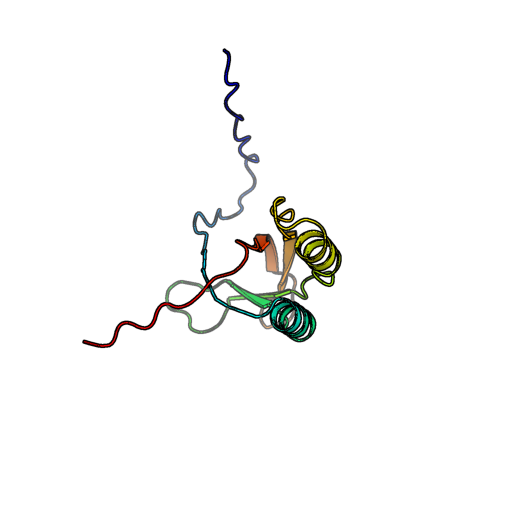1
ATOM 664 O O . GLY A 1 90 ? 8.654 8.456 -2.688 1.00 91.00 90 GLY A O 1
ATOM 665 N N . PHE A 1 91 ? 8.227 6.623 -3.920 1.00 91.38 91 PHE A N 1
ATOM 666 C CA . PHE A 1 91 ? 9.275 5.773 -3.375 1.00 91.38 91 PHE A CA 1
ATOM 667 C C . PHE A 1 91 ? 10.236 5.390 -4.490 1.00 91.38 91 PHE A C 1
ATOM 669 O O . PHE A 1 91 ? 9.806 4.909 -5.539 1.00 91.38 91 PHE A O 1
ATOM 676 N N . HIS A 1 92 ? 11.525 5.641 -4.284 1.00 94.50 92 HIS A N 1
ATOM 677 C CA . HIS A 1 92 ? 12.538 5.343 -5.288 1.00 94.50 92 HIS A CA 1
ATOM 678 C C . HIS A 1 92 ? 12.685 3.834 -5.458 1.00 94.50 92 HIS A C 1
ATOM 680 O O . HIS A 1 92 ? 12.791 3.096 -4.477 1.00 94.50 92 HIS A O 1
ATOM 686 N N . LEU A 1 93 ? 12.655 3.403 -6.714 1.00 95.50 93 LEU A N 1
ATOM 687 C CA . LEU A 1 93 ? 12.897 2.030 -7.117 1.00 95.50 93 LEU A CA 1
ATOM 688 C C . LEU A 1 93 ? 14.372 1.878 -7.479 1.00 95.50 93 LEU A C 1
ATOM 690 O O . LEU A 1 93 ? 14.916 2.718 -8.200 1.00 95.50 93 LEU A O 1
ATOM 694 N N . LEU A 1 94 ? 14.978 0.796 -7.012 1.00 97.00 94 LEU A N 1
ATOM 695 C CA . LEU A 1 94 ? 16.330 0.377 -7.363 1.00 97.00 94 LEU A CA 1
ATOM 696 C C . LEU A 1 94 ? 16.243 -0.893 -8.207 1.00 97.00 94 LEU A C 1
ATOM 698 O O . LEU A 1 94 ? 15.387 -1.742 -7.946 1.00 97.00 94 LEU A O 1
ATOM 702 N N . ASP A 1 95 ? 17.075 -1.014 -9.235 1.00 95.06 95 ASP A N 1
ATOM 703 C CA . ASP A 1 95 ?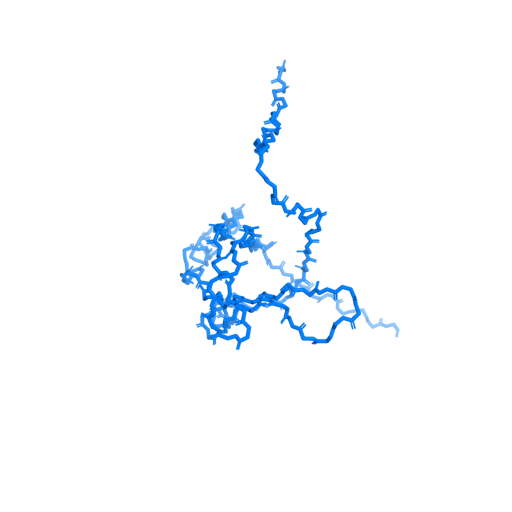 17.241 -2.288 -9.940 1.00 95.06 95 ASP A CA 1
ATOM 704 C C . ASP A 1 95 ? 18.135 -3.255 -9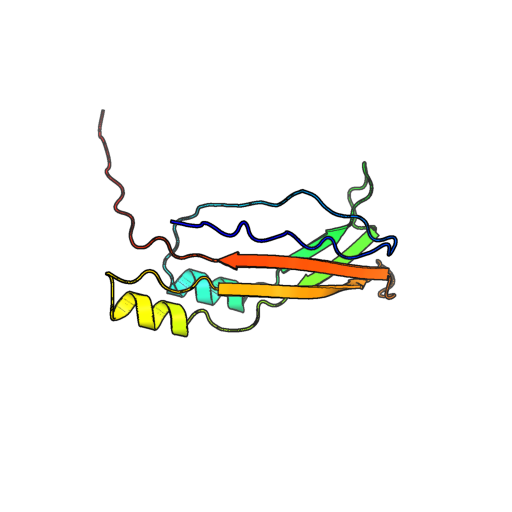.132 1.00 95.06 95 ASP A C 1
ATOM 706 O O . ASP A 1 95 ? 18.650 -2.893 -8.072 1.00 95.06 95 ASP A O 1
ATOM 710 N N . PRO A 1 96 ? 18.341 -4.504 -9.593 1.00 93.62 96 PRO A N 1
ATOM 711 C CA . PRO A 1 96 ? 19.234 -5.444 -8.914 1.00 93.62 96 PRO A CA 1
ATOM 712 C C . PRO A 1 96 ? 20.709 -5.013 -8.831 1.00 93.62 96 PRO A C 1
ATOM 714 O O . PRO A 1 96 ? 21.485 -5.697 -8.167 1.00 93.62 96 PRO A O 1
ATOM 717 N N . GLY A 1 97 ? 21.112 -3.954 -9.539 1.00 94.81 97 GLY A N 1
ATOM 718 C CA . GLY A 1 97 ? 22.435 -3.334 -9.461 1.00 94.81 97 GLY A CA 1
ATOM 719 C C . GLY A 1 97 ? 22.516 -2.179 -8.458 1.00 94.81 97 GLY A C 1
ATOM 720 O O . GLY A 1 97 ? 23.562 -1.542 -8.383 1.00 94.81 97 GLY A O 1
ATOM 721 N N . ASP A 1 98 ? 21.445 -1.927 -7.695 1.00 93.88 98 ASP A N 1
ATOM 722 C CA . ASP A 1 98 ? 21.264 -0.773 -6.805 1.00 93.88 98 ASP A CA 1
ATOM 723 C C . ASP A 1 98 ? 21.195 0.583 -7.538 1.00 93.88 98 ASP A C 1
ATOM 725 O O . ASP A 1 98 ? 21.313 1.646 -6.916 1.00 93.88 98 ASP A O 1
ATOM 729 N N . ASP A 1 99 ? 20.940 0.578 -8.850 1.00 96.19 99 ASP A N 1
ATOM 730 C CA . ASP A 1 99 ? 20.837 1.796 -9.647 1.00 96.19 99 ASP A CA 1
ATOM 731 C C . ASP A 1 99 ? 19.398 2.366 -9.636 1.00 96.19 99 ASP A C 1
ATOM 733 O O . ASP A 1 99 ? 18.411 1.624 -9.773 1.00 96.19 99 ASP A O 1
ATOM 737 N N . PRO A 1 100 ? 19.228 3.702 -9.514 1.00 95.12 100 PRO A N 1
ATOM 738 C CA . PRO A 1 100 ? 17.916 4.342 -9.548 1.00 95.12 100 PRO A CA 1
ATOM 739 C C . PRO A 1 100 ? 17.155 4.056 -10.848 1.00 95.12 100 PRO A C 1
ATOM 741 O O . PRO A 1 100 ? 17.551 4.481 -11.931 1.00 95.12 100 PRO A O 1
ATOM 744 N N . SER A 1 101 ? 16.002 3.401 -10.720 1.00 94.19 101 SER A N 1
ATOM 745 C CA . SER A 1 101 ? 15.232 2.854 -11.847 1.00 94.19 101 SER A CA 1
ATOM 746 C C . SER A 1 101 ? 13.805 3.392 -11.959 1.00 94.19 101 SER A C 1
ATOM 748 O O . SER A 1 101 ? 13.012 2.940 -12.786 1.00 94.19 101 SER A O 1
ATOM 750 N N . GLY A 1 102 ? 13.463 4.388 -11.142 1.00 93.00 102 GLY A N 1
ATOM 751 C CA . GLY A 1 102 ? 12.202 5.120 -11.223 1.00 93.00 102 GLY A CA 1
ATOM 752 C C . GLY A 1 102 ? 11.610 5.449 -9.858 1.00 93.00 102 GLY A C 1
ATOM 753 O O . GLY A 1 102 ? 12.266 5.331 -8.823 1.00 93.00 102 GLY A O 1
ATOM 754 N N . THR A 1 103 ? 10.341 5.858 -9.866 1.00 93.38 103 THR A N 1
ATOM 755 C CA . THR A 1 103 ? 9.593 6.208 -8.653 1.00 93.38 103 THR A CA 1
ATOM 756 C C . THR A 1 103 ? 8.232 5.521 -8.661 1.00 93.38 103 THR A C 1
ATOM 758 O O . THR A 1 103 ? 7.435 5.703 -9.582 1.00 93.38 103 THR A O 1
ATOM 761 N N . LEU A 1 104 ? 7.943 4.757 -7.610 1.00 91.62 104 LEU A N 1
ATOM 762 C CA . LEU A 1 104 ? 6.634 4.180 -7.334 1.00 91.62 104 LEU A CA 1
ATOM 763 C C . LEU A 1 104 ? 5.809 5.158 -6.497 1.00 91.62 104 LEU A C 1
ATOM 765 O O . LEU A 1 104 ? 6.146 5.430 -5.350 1.00 91.62 104 LEU A O 1
ATOM 769 N N . HIS A 1 105 ? 4.701 5.658 -7.038 1.00 91.06 105 HIS A N 1
ATOM 770 C CA . HIS A 1 105 ? 3.736 6.433 -6.259 1.00 91.06 105 HIS A CA 1
ATOM 771 C C . HIS A 1 105 ? 2.665 5.508 -5.679 1.00 91.06 105 HIS A C 1
ATOM 773 O O . HIS A 1 105 ? 1.923 4.879 -6.434 1.00 91.06 105 HIS A O 1
ATOM 779 N N . MET A 1 106 ? 2.564 5.435 -4.350 1.00 88.75 106 MET A N 1
ATOM 780 C CA . MET A 1 106 ? 1.564 4.601 -3.674 1.00 88.75 106 MET A CA 1
ATOM 781 C C . MET A 1 106 ? 0.951 5.282 -2.446 1.00 88.75 106 MET A C 1
ATOM 783 O O . MET A 1 106 ? 1.502 6.235 -1.890 1.00 88.75 106 MET A O 1
ATOM 787 N N . GLU A 1 107 ? -0.198 4.755 -2.030 1.00 89.75 107 GLU A N 1
ATOM 788 C CA . GLU A 1 107 ? -0.932 5.152 -0.832 1.00 89.75 107 GLU A CA 1
ATOM 789 C C . GLU A 1 107 ? -1.325 3.893 -0.046 1.00 89.75 107 GLU A C 1
ATOM 791 O O . GLU A 1 107 ? -1.968 2.993 -0.586 1.00 89.75 107 GLU A O 1
ATOM 796 N N . LEU A 1 108 ? -0.911 3.823 1.218 1.00 87.50 108 LEU A N 1
ATOM 797 C CA . LEU A 1 108 ? -1.309 2.800 2.178 1.00 87.50 108 LEU A CA 1
ATOM 798 C C . LEU A 1 108 ? -2.215 3.436 3.226 1.00 87.50 108 LEU A C 1
ATOM 800 O O . LEU A 1 108 ? -1.808 4.387 3.892 1.00 87.50 108 LEU A O 1
ATOM 804 N N . THR A 1 109 ? -3.392 2.851 3.431 1.00 88.50 109 THR A N 1
ATOM 805 C CA . THR A 1 109 ? -4.348 3.295 4.448 1.00 88.50 109 THR A CA 1
ATOM 806 C C . THR A 1 109 ? -4.676 2.156 5.406 1.00 88.50 109 THR A C 1
ATOM 808 O O . THR A 1 109 ? -5.045 1.064 4.978 1.00 88.50 109 THR A O 1
ATOM 811 N N . ILE A 1 110 ? -4.570 2.412 6.710 1.00 85.81 110 ILE A N 1
ATOM 812 C CA . ILE A 1 110 ? -4.981 1.495 7.776 1.00 85.81 110 ILE A CA 1
ATOM 813 C C . ILE A 1 110 ? -6.123 2.147 8.552 1.00 85.81 110 ILE A C 1
ATOM 815 O O . ILE A 1 110 ? -5.963 3.215 9.147 1.00 85.81 110 ILE A O 1
ATOM 819 N N . THR A 1 111 ? -7.275 1.483 8.570 1.00 84.69 111 THR A N 1
ATOM 820 C CA . THR A 1 111 ? -8.479 1.943 9.269 1.00 84.69 111 THR A CA 1
ATOM 821 C C . THR A 1 111 ? -8.849 0.950 10.362 1.00 84.69 111 THR A C 1
ATOM 823 O O . THR A 1 111 ? -8.967 -0.246 10.105 1.00 84.69 111 THR A O 1
ATOM 826 N N . CYS A 1 112 ? -9.055 1.440 11.585 1.00 81.00 112 CYS A N 1
ATOM 827 C CA . CYS A 1 112 ? -9.597 0.624 12.665 1.00 81.00 112 CYS A CA 1
ATOM 828 C C . CYS A 1 112 ? -11.127 0.683 12.626 1.00 81.00 112 CYS A C 1
ATOM 830 O O . CYS A 1 112 ? -11.703 1.764 12.716 1.00 81.00 112 CYS A O 1
ATOM 832 N N . LEU A 1 113 ? -11.771 -0.478 12.497 1.00 82.12 113 LEU A N 1
ATOM 833 C CA . LEU A 1 113 ? -13.233 -0.604 12.441 1.00 82.12 113 LEU A CA 1
ATOM 834 C C . LEU A 1 113 ? -13.870 -0.879 13.816 1.00 82.12 113 LEU A C 1
ATOM 836 O O . LEU A 1 113 ? -15.061 -1.158 13.894 1.00 82.12 113 LEU A O 1
ATOM 840 N N . GLY A 1 114 ? -13.086 -0.800 14.894 1.00 77.81 114 GLY A N 1
ATOM 841 C CA . GLY A 1 114 ? -13.542 -1.043 16.261 1.00 77.81 114 GLY A CA 1
ATOM 842 C C . GLY A 1 114 ? -13.292 -2.473 16.739 1.00 77.81 114 GLY A C 1
ATOM 843 O O . GLY A 1 114 ? -12.306 -3.113 16.364 1.00 77.81 114 GLY A O 1
ATOM 844 N N . SER A 1 115 ? -14.161 -2.950 17.627 1.00 76.50 115 SER A N 1
ATOM 845 C CA . SER A 1 115 ? -14.091 -4.287 18.211 1.00 76.50 115 SER A CA 1
ATOM 846 C C . SER A 1 115 ? -14.907 -5.292 17.399 1.00 76.50 115 SER A C 1
ATOM 848 O O . SER A 1 115 ? -15.932 -4.966 16.806 1.00 76.50 115 SER A O 1
ATOM 850 N N . PHE A 1 116 ? -14.461 -6.545 17.400 1.00 73.94 116 PHE A N 1
ATOM 851 C CA . PHE A 1 116 ? -15.247 -7.668 16.901 1.00 73.94 116 PHE A CA 1
ATOM 852 C C . PHE A 1 116 ? -15.423 -8.671 18.046 1.00 73.94 116 PHE A C 1
ATOM 854 O O . PHE A 1 116 ? -14.519 -8.846 18.864 1.00 73.94 116 PHE A O 1
ATOM 861 N N . SER A 1 117 ? -16.589 -9.308 18.122 1.00 75.00 117 SER A N 1
ATOM 862 C CA . SER A 1 117 ? -16.847 -10.415 19.047 1.00 75.00 117 SER A CA 1
ATOM 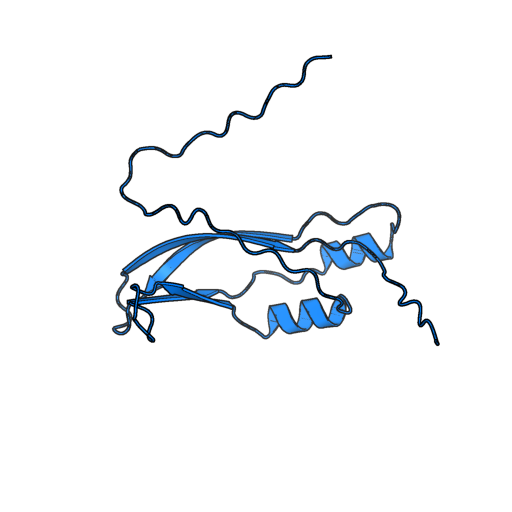863 C C . SER A 1 117 ? -17.193 -11.642 18.210 1.00 75.00 117 SER A C 1
ATOM 865 O O . SER A 1 117 ? -18.232 -11.626 17.548 1.00 75.00 117 SER A O 1
ATOM 867 N N . PRO A 1 118 ? -16.339 -12.679 18.166 1.00 76.50 118 PRO A N 1
ATOM 868 C CA . PRO A 1 118 ? -16.672 -13.896 17.445 1.00 76.50 118 PRO A CA 1
ATOM 869 C C . PRO A 1 118 ? -17.830 -14.591 18.163 1.00 76.50 118 PRO A C 1
ATOM 871 O O . PRO A 1 118 ? -17.748 -14.890 19.353 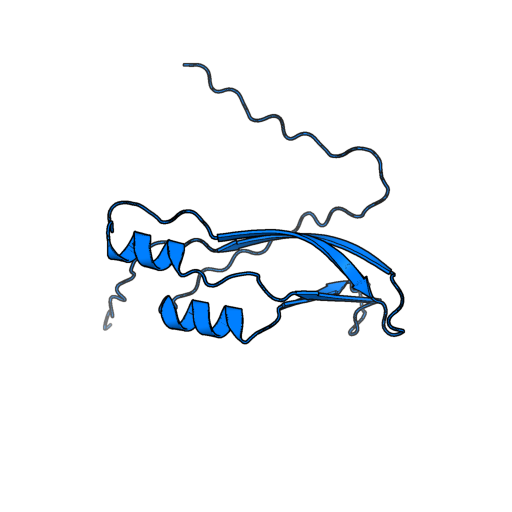1.00 76.50 118 PRO A O 1
ATOM 874 N N . THR A 1 119 ? -18.921 -14.843 17.447 1.00 79.25 119 THR A N 1
ATOM 875 C CA . THR A 1 119 ? -19.989 -15.718 17.933 1.00 79.25 119 THR A CA 1
ATOM 876 C C . THR A 1 119 ? -19.690 -17.126 17.444 1.00 79.25 119 THR A C 1
ATOM 878 O O . THR A 1 119 ? -19.679 -17.380 16.241 1.00 79.25 119 THR A O 1
ATOM 881 N N . HIS A 1 120 ? -19.402 -18.034 18.373 1.00 77.94 120 HIS A N 1
ATOM 882 C CA . HIS A 1 120 ? -19.256 -19.448 18.059 1.00 77.94 120 HIS A CA 1
ATOM 883 C C . HIS A 1 120 ? -20.649 -20.074 17.988 1.00 77.94 120 HIS A C 1
ATOM 885 O O . HIS A 1 120 ? -21.385 -20.052 18.971 1.00 77.94 120 HIS A O 1
ATOM 891 N N . TYR A 1 121 ? -21.010 -20.599 16.820 1.00 73.00 121 TYR A N 1
ATOM 892 C CA . TYR A 1 121 ? -22.191 -21.437 16.658 1.00 73.00 121 TYR A CA 1
ATOM 893 C C . TYR A 1 121 ? -21.733 -22.894 16.690 1.00 73.00 121 TYR A C 1
ATOM 895 O O . TYR A 1 121 ? -20.947 -23.307 15.837 1.00 73.00 121 TYR A O 1
ATOM 903 N N . GLU A 1 122 ? -22.192 -23.650 17.683 1.00 72.25 122 GLU A N 1
ATOM 904 C CA . GLU A 1 122 ? -22.134 -25.112 17.649 1.00 72.25 122 GLU A CA 1
ATOM 905 C C . GLU A 1 122 ? -23.354 -25.607 16.853 1.00 72.25 122 GLU A C 1
ATOM 907 O O . GLU A 1 122 ? -24.472 -25.142 17.093 1.00 72.25 122 GLU A O 1
ATOM 912 N N . LEU A 1 123 ? -23.114 -26.468 15.856 1.00 61.91 123 LEU A N 1
ATOM 913 C CA . LEU A 1 123 ? -24.138 -27.137 15.040 1.00 61.91 123 LEU A CA 1
ATOM 914 C C . LEU A 1 123 ? -24.456 -28.517 15.615 1.00 61.91 123 LEU A C 1
ATOM 916 O O . LEU A 1 123 ? -23.486 -29.223 15.975 1.00 61.91 123 LEU A O 1
#